Protein AF-A0AAF0UT21-F1 (afdb_monomer_lite)

Structure (mmCIF, N/CA/C/O backbone):
data_AF-A0AAF0UT21-F1
#
_entry.id   AF-A0AAF0UT21-F1
#
loop_
_atom_site.group_PDB
_atom_site.id
_atom_site.type_symbol
_atom_site.label_atom_id
_atom_site.label_alt_id
_atom_site.label_comp_id
_atom_site.label_asym_id
_atom_site.label_entity_id
_atom_site.label_seq_id
_atom_site.pdbx_PDB_ins_code
_atom_site.Cartn_x
_atom_site.Cartn_y
_atom_site.Cartn_z
_atom_site.occupancy
_atom_site.B_iso_or_equiv
_atom_site.auth_seq_id
_atom_site.auth_comp_id
_atom_site.auth_asym_id
_atom_site.auth_atom_id
_atom_site.pdbx_PDB_model_num
ATOM 1 N N . TRP A 1 1 ? 17.737 -11.365 6.503 1.00 51.41 1 TRP A N 1
ATOM 2 C CA . TRP A 1 1 ? 16.904 -10.395 7.242 1.00 51.41 1 TRP A CA 1
ATOM 3 C C . TRP A 1 1 ? 16.272 -9.389 6.284 1.00 51.41 1 TRP A C 1
ATOM 5 O O . TRP A 1 1 ? 16.968 -8.952 5.368 1.00 51.41 1 TRP A O 1
ATOM 15 N N . PRO A 1 2 ? 14.993 -9.020 6.489 1.00 70.19 2 PRO A N 1
ATOM 16 C CA . PRO A 1 2 ? 14.174 -8.218 5.570 1.00 70.19 2 PRO A CA 1
ATOM 17 C C . PRO A 1 2 ? 14.667 -6.789 5.314 1.00 70.19 2 PRO A C 1
ATOM 19 O O . PRO A 1 2 ? 14.126 -6.110 4.449 1.00 70.19 2 PRO A O 1
ATOM 22 N N . TRP A 1 3 ? 15.714 -6.318 6.001 1.00 77.69 3 TRP A N 1
ATOM 23 C CA . TRP A 1 3 ? 16.244 -4.970 5.787 1.00 77.69 3 TRP A CA 1
ATOM 24 C C . TRP A 1 3 ? 16.611 -4.710 4.315 1.00 77.69 3 TRP A C 1
ATOM 26 O O . TRP A 1 3 ? 16.337 -3.639 3.783 1.00 77.69 3 TRP A O 1
ATOM 36 N N . LYS A 1 4 ? 17.140 -5.722 3.611 1.00 79.31 4 LYS A N 1
ATOM 37 C CA . LYS A 1 4 ? 17.476 -5.609 2.183 1.00 79.31 4 LYS A CA 1
ATOM 38 C C . LYS A 1 4 ? 16.249 -5.381 1.292 1.00 79.31 4 LYS A C 1
ATOM 40 O O . LYS A 1 4 ? 16.426 -4.853 0.199 1.00 79.31 4 LYS A O 1
ATOM 45 N N . LEU A 1 5 ? 15.054 -5.788 1.733 1.00 76.81 5 LEU A N 1
ATOM 46 C CA . LEU A 1 5 ? 13.810 -5.662 0.969 1.00 76.81 5 LEU A CA 1
ATOM 47 C C . LEU A 1 5 ? 13.320 -4.217 0.928 1.00 76.81 5 LEU A C 1
ATOM 49 O O . LEU A 1 5 ? 12.803 -3.797 -0.094 1.00 76.81 5 LEU A O 1
ATOM 53 N N . ILE A 1 6 ? 13.505 -3.455 2.010 1.00 83.12 6 ILE A N 1
ATOM 54 C CA . ILE A 1 6 ? 12.943 -2.101 2.134 1.00 83.12 6 ILE A CA 1
ATOM 55 C C . ILE A 1 6 ? 14.034 -1.036 1.984 1.00 83.12 6 ILE A C 1
ATOM 57 O O . ILE A 1 6 ? 13.900 -0.112 1.189 1.00 83.12 6 ILE A O 1
ATOM 61 N N . TRP A 1 7 ? 15.156 -1.188 2.688 1.00 85.38 7 TRP A N 1
ATOM 62 C CA . TRP A 1 7 ? 16.174 -0.138 2.810 1.00 85.38 7 TRP A CA 1
ATOM 63 C C . TRP A 1 7 ? 17.061 0.030 1.570 1.00 85.38 7 TRP A C 1
ATOM 65 O O . TRP A 1 7 ? 17.760 1.029 1.451 1.00 85.38 7 TRP A O 1
ATOM 75 N N . LYS A 1 8 ? 17.058 -0.936 0.640 1.00 86.50 8 LYS A N 1
ATOM 76 C CA . LYS A 1 8 ? 17.800 -0.829 -0.630 1.00 86.50 8 LYS A CA 1
ATOM 77 C C . LYS A 1 8 ? 17.002 -0.166 -1.753 1.00 86.50 8 LYS A C 1
ATOM 79 O O . LYS A 1 8 ? 17.558 0.071 -2.824 1.00 86.50 8 LYS A O 1
ATOM 84 N N . ILE A 1 9 ? 15.707 0.072 -1.555 1.00 87.94 9 ILE A N 1
ATOM 85 C CA . ILE A 1 9 ? 14.860 0.723 -2.554 1.00 87.94 9 ILE A CA 1
ATOM 86 C C . ILE A 1 9 ? 15.059 2.236 -2.419 1.00 87.94 9 ILE A C 1
ATOM 88 O O . ILE A 1 9 ? 15.074 2.758 -1.306 1.00 87.94 9 ILE A O 1
ATOM 92 N N . LYS A 1 10 ? 15.203 2.947 -3.544 1.00 88.25 10 LYS A N 1
ATOM 93 C CA . LYS A 1 10 ? 15.333 4.412 -3.567 1.00 88.25 10 LYS A CA 1
ATOM 94 C C . LYS A 1 10 ? 13.987 5.090 -3.265 1.00 88.25 10 LYS A C 1
ATOM 96 O O . LYS A 1 10 ? 13.341 5.613 -4.160 1.00 88.25 10 LYS A O 1
ATOM 101 N N . LEU A 1 11 ? 13.541 5.028 -2.016 1.00 90.62 11 LEU A N 1
ATOM 102 C CA . LEU A 1 11 ? 12.308 5.656 -1.536 1.00 90.62 11 LEU A CA 1
ATOM 103 C C . LEU A 1 11 ? 12.634 6.808 -0.578 1.00 90.62 11 LEU A C 1
ATOM 105 O O . LEU A 1 11 ? 13.673 6.767 0.088 1.00 90.62 11 LEU A O 1
ATOM 109 N N . PRO A 1 12 ? 11.741 7.805 -0.429 1.00 92.31 12 PRO A N 1
ATOM 110 C CA . PRO A 1 12 ? 11.905 8.816 0.607 1.00 92.31 12 PRO A CA 1
ATOM 111 C C . PRO A 1 12 ? 12.011 8.162 2.001 1.00 92.31 12 PRO A C 1
ATOM 113 O O . PRO A 1 12 ? 11.249 7.229 2.283 1.00 92.31 12 PRO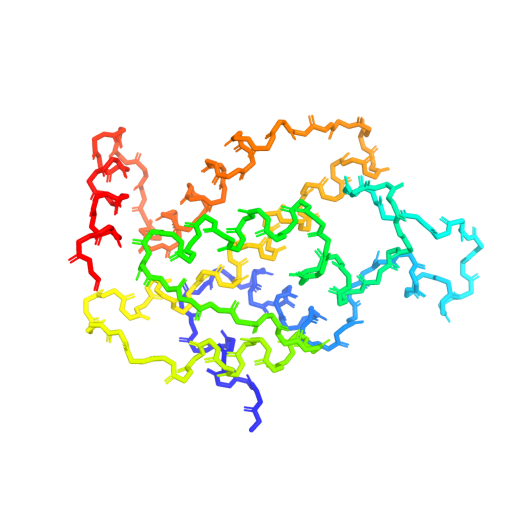 A O 1
ATOM 116 N N . PRO A 1 13 ? 12.873 8.653 2.916 1.00 92.81 13 PRO A N 1
ATOM 117 C CA . PRO A 1 13 ? 13.100 8.021 4.222 1.00 92.81 13 PRO A CA 1
ATOM 118 C C . PRO A 1 13 ? 11.820 7.778 5.033 1.00 92.81 13 PRO A C 1
ATOM 120 O O . PRO A 1 13 ? 11.649 6.725 5.645 1.00 92.81 13 PRO A O 1
ATOM 123 N N . LYS A 1 14 ? 10.863 8.714 4.967 1.00 94.81 14 LYS A N 1
ATOM 124 C CA . LYS A 1 14 ? 9.535 8.582 5.588 1.00 94.81 14 LYS A CA 1
ATOM 125 C C . LYS A 1 14 ? 8.796 7.318 5.131 1.00 94.81 14 LYS A C 1
ATOM 127 O O . LYS A 1 14 ? 8.169 6.646 5.945 1.00 94.81 14 LYS A O 1
ATOM 132 N N . ILE A 1 15 ? 8.879 6.995 3.842 1.00 95.31 15 ILE A N 1
ATOM 133 C CA . ILE A 1 15 ? 8.217 5.834 3.240 1.00 95.31 15 ILE A CA 1
ATOM 134 C C . ILE A 1 15 ? 8.928 4.547 3.649 1.00 95.31 15 ILE A C 1
ATOM 136 O O . ILE A 1 15 ? 8.262 3.579 4.001 1.00 95.31 15 ILE A O 1
ATOM 140 N N . VAL A 1 16 ? 10.264 4.549 3.681 1.00 94.38 16 VAL A N 1
ATOM 141 C CA . VAL A 1 16 ? 11.072 3.415 4.161 1.00 94.38 16 VAL A CA 1
ATOM 142 C C . VAL A 1 16 ? 10.715 3.067 5.610 1.00 94.38 16 VAL A C 1
ATOM 144 O O . VAL A 1 16 ? 10.379 1.918 5.897 1.00 94.38 16 VAL A O 1
ATOM 147 N N . CYS A 1 17 ? 10.694 4.056 6.511 1.00 95.25 17 CYS A N 1
ATOM 148 C CA . CYS A 1 17 ? 10.312 3.861 7.915 1.00 95.25 17 CYS A CA 1
ATOM 149 C C . CYS A 1 17 ? 8.862 3.378 8.072 1.00 95.25 17 CYS A C 1
ATOM 151 O O . CYS A 1 17 ? 8.567 2.523 8.913 1.00 95.25 17 CYS A O 1
ATOM 153 N N . PHE A 1 18 ? 7.948 3.901 7.254 1.00 96.31 18 PHE A N 1
ATOM 154 C CA . PHE A 1 18 ? 6.561 3.452 7.246 1.00 96.31 18 PHE A CA 1
ATOM 155 C C . PHE A 1 18 ? 6.438 1.993 6.783 1.00 96.31 18 PHE A C 1
ATOM 157 O O . PHE A 1 18 ? 5.828 1.189 7.484 1.00 96.31 18 PHE A O 1
ATOM 164 N N . CYS A 1 19 ? 7.057 1.625 5.659 1.00 95.06 19 CYS A N 1
ATOM 165 C CA . CYS A 1 19 ? 7.024 0.255 5.145 1.00 95.06 19 CYS A CA 1
ATOM 166 C C . CYS A 1 19 ? 7.656 -0.722 6.137 1.00 95.06 19 CYS A C 1
ATOM 168 O O . CYS A 1 19 ? 7.141 -1.818 6.328 1.00 95.06 19 CYS A O 1
ATOM 170 N N . TRP A 1 20 ? 8.733 -0.311 6.815 1.00 94.38 20 TRP A N 1
ATOM 171 C CA . TRP A 1 20 ? 9.306 -1.072 7.922 1.00 94.38 20 TRP A CA 1
ATOM 172 C C . TRP A 1 20 ? 8.265 -1.301 9.021 1.00 94.38 20 TRP A C 1
ATOM 174 O O . TRP A 1 20 ? 8.014 -2.434 9.405 1.00 94.38 20 TRP A O 1
ATOM 184 N N . THR A 1 21 ? 7.575 -0.253 9.464 1.00 95.56 21 THR A N 1
ATOM 185 C CA . THR A 1 21 ? 6.507 -0.366 10.470 1.00 95.56 21 THR A CA 1
ATOM 186 C C . THR A 1 21 ? 5.380 -1.311 10.027 1.00 95.56 21 THR A C 1
ATOM 188 O O . THR A 1 21 ? 4.922 -2.131 10.822 1.00 95.56 21 THR A O 1
ATOM 191 N N . ALA A 1 22 ? 4.965 -1.238 8.759 1.00 95.44 22 ALA A N 1
ATOM 192 C CA . ALA A 1 22 ? 3.942 -2.112 8.186 1.00 95.44 22 ALA A CA 1
ATOM 193 C C . ALA A 1 22 ? 4.402 -3.576 8.123 1.00 95.44 22 ALA A C 1
ATOM 195 O O . ALA A 1 22 ? 3.633 -4.476 8.449 1.00 95.44 22 ALA A O 1
ATOM 196 N N . LEU A 1 23 ? 5.669 -3.821 7.775 1.00 93.75 23 LEU A N 1
ATOM 197 C CA . LEU A 1 23 ? 6.257 -5.161 7.713 1.00 93.75 23 LEU A CA 1
ATOM 198 C C . LEU A 1 23 ? 6.228 -5.880 9.068 1.00 93.75 23 LEU A C 1
ATOM 200 O O . LEU A 1 23 ? 6.026 -7.089 9.119 1.00 93.75 23 LEU A O 1
ATOM 204 N N . TYR A 1 24 ? 6.411 -5.133 10.158 1.00 93.50 24 TYR A N 1
ATOM 205 C CA . TYR A 1 24 ? 6.311 -5.646 11.528 1.00 93.50 24 TYR A CA 1
ATOM 206 C C . TYR A 1 24 ? 4.884 -5.603 12.084 1.00 93.50 24 TYR A C 1
ATOM 208 O O . TYR A 1 24 ? 4.692 -5.782 13.285 1.00 93.50 24 TYR A O 1
ATOM 216 N N . GLU A 1 25 ? 3.889 -5.341 11.231 1.00 94.75 25 GLU A N 1
ATOM 217 C CA . GLU A 1 25 ? 2.476 -5.240 11.600 1.00 94.75 25 GLU A CA 1
ATOM 218 C C . GLU A 1 25 ? 2.246 -4.277 12.776 1.00 94.75 25 GLU A C 1
ATOM 220 O O . GLU A 1 25 ? 1.395 -4.501 13.635 1.00 94.75 25 GLU A O 1
ATOM 225 N N . ALA A 1 26 ? 3.027 -3.194 12.829 1.00 95.94 26 ALA A N 1
ATOM 226 C CA . ALA A 1 26 ? 3.073 -2.260 13.949 1.00 95.94 26 ALA A CA 1
ATOM 227 C C . ALA A 1 26 ? 2.374 -0.920 13.659 1.00 95.94 26 ALA A C 1
ATOM 229 O O . ALA A 1 26 ? 2.385 -0.030 14.517 1.00 95.94 26 ALA A O 1
ATOM 230 N N . CYS A 1 27 ? 1.746 -0.752 12.485 1.00 97.06 27 CYS A N 1
ATOM 231 C CA . CYS A 1 27 ? 0.975 0.457 12.188 1.00 97.06 27 CYS A CA 1
ATOM 232 C C . CYS A 1 27 ? -0.197 0.603 13.168 1.00 97.06 27 CYS A C 1
ATOM 234 O O . CYS A 1 27 ? -0.697 -0.380 13.716 1.00 97.06 27 CYS A O 1
ATOM 236 N N . LEU A 1 28 ? -0.649 1.841 13.382 1.00 96.06 28 LEU A N 1
ATOM 237 C CA . LEU A 1 28 ? -1.713 2.191 14.335 1.00 96.06 28 LEU A CA 1
ATOM 238 C C . LEU A 1 28 ? -3.120 1.875 13.794 1.00 96.06 28 LEU A C 1
ATOM 240 O O . LEU A 1 28 ? -4.006 2.732 13.759 1.00 96.06 28 LEU A O 1
ATOM 244 N N . THR A 1 29 ? -3.310 0.640 13.345 1.00 96.62 29 THR A N 1
ATOM 245 C CA . THR A 1 29 ? -4.617 0.051 13.057 1.00 96.62 29 THR A CA 1
ATOM 246 C C . THR A 1 29 ? -5.418 -0.130 14.343 1.00 96.62 29 THR A C 1
ATOM 248 O O . THR A 1 29 ? -4.859 -0.169 15.444 1.00 96.62 29 THR A O 1
ATOM 251 N N . GLN A 1 30 ? -6.739 -0.229 14.224 1.00 96.12 30 GLN A N 1
ATOM 252 C CA . GLN A 1 30 ? -7.612 -0.348 15.390 1.00 96.12 30 GLN A CA 1
ATOM 253 C C . GLN A 1 30 ? -7.323 -1.607 16.225 1.00 96.12 30 GLN A C 1
ATOM 255 O O . GLN A 1 30 ? -7.357 -1.517 17.450 1.00 96.12 30 GLN A O 1
ATOM 260 N N . ASP A 1 31 ? -6.942 -2.741 15.619 1.00 95.81 31 ASP A N 1
ATOM 261 C CA . ASP A 1 31 ? -6.503 -3.927 16.375 1.00 95.81 31 ASP A CA 1
ATOM 262 C C . ASP A 1 31 ? -5.266 -3.648 17.244 1.00 95.81 31 ASP A C 1
ATOM 264 O O . ASP A 1 31 ? -5.192 -4.087 18.389 1.00 95.81 31 ASP A O 1
ATOM 268 N N . ASN A 1 32 ? -4.300 -2.886 16.737 1.00 96.38 32 ASN A N 1
ATOM 269 C CA . ASN A 1 32 ? -3.098 -2.527 17.476 1.00 96.38 32 ASN A CA 1
ATOM 270 C C . ASN A 1 32 ? -3.373 -1.485 18.557 1.00 96.38 32 ASN A C 1
ATOM 272 O O . ASN A 1 32 ? -2.765 -1.540 19.624 1.00 96.38 32 ASN A O 1
ATOM 276 N N . LEU A 1 33 ? -4.304 -0.560 18.322 1.00 95.75 33 LEU A N 1
ATOM 277 C CA . LEU A 1 33 ? -4.775 0.355 19.361 1.00 95.75 33 LEU A CA 1
ATOM 278 C C . LEU A 1 33 ? -5.496 -0.408 20.479 1.00 95.75 33 LEU A C 1
ATOM 280 O O . LEU A 1 33 ? -5.230 -0.152 21.654 1.00 95.75 33 LEU A O 1
ATOM 284 N N . TYR A 1 34 ? -6.315 -1.399 20.123 1.00 93.44 34 TYR A N 1
ATOM 285 C CA . TYR A 1 34 ? -6.965 -2.290 21.079 1.00 93.44 34 TYR A CA 1
ATOM 286 C C . TYR A 1 34 ? -5.944 -3.074 21.916 1.00 93.44 34 TYR A C 1
ATOM 288 O O . TYR A 1 34 ? -5.994 -3.034 23.145 1.00 93.44 34 TYR A O 1
ATOM 296 N N . LYS A 1 35 ? -4.928 -3.683 21.280 1.00 93.06 35 LYS A N 1
ATOM 297 C CA . LYS A 1 35 ? -3.799 -4.341 21.979 1.00 93.06 35 LYS A CA 1
ATOM 298 C C . LYS A 1 35 ? -3.054 -3.387 22.925 1.00 93.06 35 LYS A C 1
ATOM 300 O O . LYS A 1 35 ? -2.509 -3.818 23.937 1.00 93.06 35 LYS A O 1
ATOM 305 N N . ARG A 1 36 ? -3.057 -2.081 22.634 1.00 94.94 36 ARG A N 1
ATOM 306 C CA . ARG A 1 36 ? -2.499 -1.008 23.481 1.00 94.94 36 ARG A CA 1
ATOM 307 C C . ARG A 1 36 ? -3.509 -0.432 24.483 1.00 94.94 36 ARG A C 1
ATOM 309 O O . ARG A 1 36 ? -3.323 0.684 24.964 1.00 94.94 36 ARG A O 1
ATOM 316 N N . LYS A 1 37 ? -4.561 -1.186 24.818 1.00 94.12 37 LYS A N 1
ATOM 317 C CA . LYS A 1 37 ? -5.583 -0.837 25.819 1.00 94.12 37 LYS A CA 1
ATOM 318 C C . LYS A 1 37 ? -6.390 0.424 25.473 1.00 94.12 37 LYS A C 1
ATOM 320 O O . LYS A 1 37 ? -6.864 1.122 26.367 1.00 94.12 37 LYS A O 1
ATOM 325 N N . ARG A 1 38 ? -6.553 0.745 24.183 1.00 93.25 38 ARG A N 1
ATOM 326 C CA . ARG A 1 38 ? -7.525 1.755 23.730 1.00 93.25 38 ARG A CA 1
ATOM 327 C C . ARG A 1 38 ? -8.859 1.078 23.430 1.00 93.25 38 ARG A C 1
ATOM 329 O O . ARG A 1 38 ? -8.903 0.107 22.682 1.00 93.25 38 ARG A O 1
ATOM 336 N N . ILE A 1 39 ? -9.942 1.600 24.000 1.00 88.94 39 ILE A N 1
ATOM 337 C CA . ILE A 1 39 ? -11.295 1.077 23.787 1.00 88.94 39 ILE A CA 1
ATOM 338 C C . ILE A 1 39 ? -11.839 1.698 22.498 1.00 88.94 39 ILE A C 1
ATOM 340 O O . ILE A 1 39 ? -12.219 2.865 22.482 1.00 88.94 39 ILE A O 1
ATOM 344 N N . ILE A 1 40 ? -11.809 0.937 21.404 1.00 90.25 40 ILE A N 1
ATOM 345 C CA . ILE A 1 40 ? -12.268 1.369 20.078 1.00 90.25 40 ILE A CA 1
ATOM 346 C C . ILE A 1 40 ? -13.039 0.211 19.443 1.00 90.25 40 ILE A C 1
ATOM 348 O O . ILE A 1 40 ? -12.607 -0.940 19.521 1.00 90.25 40 ILE A O 1
ATOM 352 N N . VAL A 1 41 ? -14.168 0.512 18.800 1.00 91.88 41 VAL A N 1
ATOM 353 C CA . VAL A 1 41 ? -14.894 -0.469 17.983 1.00 91.88 41 VAL A CA 1
ATOM 354 C C . VAL A 1 41 ? -14.076 -0.756 16.730 1.00 91.88 41 VAL A C 1
ATOM 356 O O . VAL A 1 41 ? -13.782 0.155 15.957 1.00 91.88 41 VAL A O 1
ATOM 359 N N . ASN A 1 42 ? -13.706 -2.019 16.532 1.00 95.19 42 ASN A N 1
ATOM 360 C CA . ASN A 1 42 ? -12.855 -2.401 15.417 1.00 95.19 42 ASN A CA 1
ATOM 361 C C . ASN A 1 42 ? -13.673 -2.643 14.135 1.00 95.19 42 ASN A C 1
ATOM 363 O O . ASN A 1 42 ? -14.369 -3.650 14.006 1.00 95.19 42 ASN A O 1
ATOM 367 N N . ARG A 1 43 ? -13.555 -1.727 13.175 1.00 96.69 43 ARG A N 1
ATOM 368 C CA . ARG A 1 43 ? -14.122 -1.792 11.830 1.00 96.69 43 ARG A CA 1
ATOM 369 C C . ARG A 1 43 ? -13.216 -1.049 10.847 1.00 96.69 43 ARG A C 1
ATOM 371 O O . ARG A 1 43 ? -12.903 0.122 11.034 1.00 96.69 43 ARG A O 1
ATOM 378 N N . CYS A 1 44 ? -12.831 -1.713 9.761 1.00 97.88 44 CYS A N 1
ATOM 379 C CA . CYS A 1 44 ? -11.964 -1.144 8.734 1.00 97.88 44 CYS A CA 1
ATOM 380 C C . CYS A 1 44 ? -12.578 0.106 8.091 1.00 97.88 44 CYS A C 1
ATOM 382 O O . CYS A 1 44 ? -13.632 0.026 7.458 1.00 97.88 44 CYS A O 1
ATOM 384 N N . TYR A 1 45 ? -11.861 1.233 8.161 1.00 97.12 45 TYR A N 1
ATOM 385 C CA . TYR A 1 45 ? -12.301 2.505 7.575 1.00 97.12 45 TYR A CA 1
ATOM 386 C C . TYR A 1 45 ? -12.444 2.472 6.047 1.00 97.12 45 TYR A C 1
ATOM 388 O O . TYR A 1 45 ? -13.163 3.294 5.475 1.00 97.12 45 TYR A O 1
ATOM 396 N N . LEU A 1 46 ? -11.773 1.533 5.374 1.00 97.94 46 LEU A N 1
ATOM 397 C CA . LEU A 1 46 ? -11.803 1.421 3.919 1.00 97.94 46 LEU A CA 1
ATOM 398 C C . LEU A 1 46 ? -13.009 0.623 3.419 1.00 97.94 46 LEU A C 1
ATOM 400 O O . LEU A 1 46 ? -13.847 1.166 2.704 1.00 97.94 46 LEU A O 1
ATOM 404 N N . CYS A 1 47 ? -13.103 -0.661 3.776 1.00 97.25 47 CYS A N 1
ATOM 405 C CA . CYS A 1 47 ? -14.164 -1.533 3.264 1.00 97.25 47 CYS A CA 1
ATOM 406 C C . CYS A 1 47 ? -15.443 -1.488 4.100 1.00 97.25 47 CYS A C 1
ATOM 408 O O . CYS A 1 47 ? -16.489 -1.879 3.595 1.00 97.25 47 CYS A O 1
ATOM 410 N N . GLN A 1 48 ? -15.363 -1.081 5.373 1.00 96.38 48 GLN A N 1
ATOM 411 C CA . GLN A 1 48 ? -16.474 -1.099 6.330 1.00 96.38 48 GLN A CA 1
ATOM 412 C C . GLN A 1 48 ? -17.139 -2.481 6.514 1.00 96.38 48 GLN A C 1
ATOM 414 O O . GLN A 1 48 ? -18.241 -2.564 7.055 1.00 96.38 48 GLN A O 1
ATOM 419 N N . LYS A 1 49 ? -16.488 -3.575 6.097 1.00 96.50 49 LYS A N 1
ATOM 420 C CA . LYS A 1 49 ? -17.047 -4.943 6.086 1.00 96.50 49 LYS A CA 1
ATOM 421 C C . LYS A 1 49 ? -16.383 -5.908 7.071 1.00 96.50 49 LYS A C 1
ATOM 423 O O . LYS A 1 49 ? -16.965 -6.937 7.384 1.00 96.50 49 LYS A O 1
ATOM 428 N N . ALA A 1 50 ? -15.179 -5.599 7.543 1.00 97.38 50 ALA A N 1
ATOM 429 C CA . ALA A 1 50 ? -14.406 -6.461 8.432 1.00 97.38 50 ALA A CA 1
ATOM 430 C C . ALA A 1 50 ? -13.665 -5.637 9.491 1.00 97.38 50 ALA A C 1
ATOM 432 O O . ALA A 1 50 ? -13.561 -4.412 9.375 1.00 97.38 50 ALA A O 1
ATOM 433 N N . ALA A 1 51 ? -13.131 -6.315 10.507 1.00 97.44 51 ALA A N 1
ATOM 434 C CA . ALA A 1 51 ? -12.233 -5.707 11.480 1.00 97.44 51 ALA A CA 1
ATOM 435 C C . ALA A 1 51 ? -10.940 -5.219 10.800 1.00 97.44 51 ALA A C 1
ATOM 437 O O . ALA A 1 51 ? -10.367 -5.888 9.939 1.00 97.44 51 ALA A O 1
ATOM 438 N N . GLU A 1 52 ? -10.472 -4.040 11.192 1.00 97.88 52 GLU A N 1
ATOM 439 C CA . GLU A 1 52 ? -9.187 -3.499 10.785 1.00 97.88 52 GLU A CA 1
ATOM 440 C C . GLU A 1 52 ? -8.039 -4.214 11.505 1.00 97.88 52 GLU A C 1
ATOM 442 O O . GLU A 1 52 ? -7.947 -4.221 12.734 1.00 97.88 52 GLU A O 1
ATOM 447 N N . SER A 1 53 ? -7.122 -4.761 10.716 1.00 98.06 53 SER A N 1
ATOM 448 C CA . SER A 1 53 ? -5.797 -5.216 11.133 1.00 98.06 53 SER A CA 1
ATOM 449 C C . SER A 1 53 ? -4.778 -4.804 10.077 1.00 98.06 53 SER A C 1
ATOM 451 O O . SER A 1 53 ? -5.172 -4.441 8.970 1.00 98.06 53 SER A O 1
ATOM 453 N N . ASN A 1 54 ? -3.477 -4.871 10.371 1.00 97.75 54 ASN A N 1
ATOM 454 C CA . ASN A 1 54 ? -2.442 -4.573 9.367 1.00 97.75 54 ASN A CA 1
ATOM 455 C C . ASN A 1 54 ? -2.599 -5.463 8.120 1.00 97.75 54 ASN A C 1
ATOM 457 O O . ASN A 1 54 ? -2.655 -4.956 7.002 1.00 97.75 54 ASN A O 1
ATOM 461 N N . LYS A 1 55 ? -2.760 -6.778 8.315 1.00 97.62 55 LYS A N 1
ATOM 462 C CA . LYS A 1 55 ? -2.974 -7.748 7.228 1.00 97.62 55 LYS A CA 1
ATOM 463 C C . LYS A 1 55 ? -4.226 -7.431 6.417 1.00 97.62 55 LYS A C 1
ATOM 465 O O . LYS A 1 55 ? -4.176 -7.374 5.192 1.00 97.62 55 LYS A O 1
ATOM 470 N N . HIS A 1 56 ? -5.353 -7.184 7.090 1.00 98.19 56 HIS A N 1
ATOM 471 C CA . HIS A 1 56 ? -6.576 -6.820 6.383 1.00 98.19 56 HIS A CA 1
ATOM 472 C C . HIS A 1 56 ? -6.383 -5.513 5.615 1.00 98.19 56 HIS A C 1
ATOM 474 O O . HIS A 1 56 ? -6.616 -5.476 4.416 1.00 98.19 56 HIS A O 1
ATOM 480 N N . LEU A 1 57 ? -5.902 -4.460 6.272 1.00 98.44 57 LEU A N 1
ATOM 481 C CA . LEU A 1 57 ? -5.765 -3.136 5.681 1.00 98.44 57 LEU A CA 1
ATOM 482 C C . LEU A 1 57 ? -4.878 -3.145 4.429 1.00 98.44 57 LEU A C 1
ATOM 484 O O . LEU A 1 57 ? -5.266 -2.573 3.416 1.00 98.44 57 LEU A O 1
ATOM 488 N N . PHE A 1 58 ? -3.718 -3.802 4.478 1.00 98.25 58 PHE A N 1
ATOM 489 C CA . PHE A 1 58 ? -2.717 -3.726 3.411 1.00 98.25 58 PHE A CA 1
ATOM 490 C C . PHE A 1 58 ? -2.791 -4.847 2.364 1.00 98.25 58 PHE A C 1
ATOM 492 O O . PHE A 1 58 ? -2.216 -4.691 1.286 1.00 98.25 58 PHE A O 1
ATOM 499 N N . LEU A 1 59 ? -3.501 -5.948 2.637 1.00 97.62 59 LEU A N 1
ATOM 500 C CA . LEU A 1 59 ? -3.560 -7.106 1.731 1.00 97.62 59 LEU A CA 1
ATOM 501 C C . LEU A 1 59 ? -4.993 -7.514 1.373 1.00 97.62 59 LEU A C 1
ATOM 503 O O . LEU A 1 59 ? -5.316 -7.652 0.198 1.00 97.62 59 LEU A O 1
ATOM 507 N N . HIS A 1 60 ? -5.858 -7.711 2.372 1.00 97.88 60 HIS A N 1
ATOM 508 C CA . HIS A 1 60 ? -7.145 -8.406 2.177 1.00 97.88 60 HIS A CA 1
ATOM 509 C C . HIS A 1 60 ? -8.373 -7.489 2.111 1.00 97.88 60 HIS A C 1
ATOM 511 O O . HIS A 1 60 ? -9.490 -7.948 1.877 1.00 97.88 60 HIS A O 1
ATOM 517 N N . CYS A 1 61 ? -8.205 -6.194 2.355 1.00 98.38 61 CYS A N 1
ATOM 518 C CA . CYS A 1 61 ? -9.271 -5.214 2.239 1.00 98.38 61 CYS A CA 1
ATOM 519 C C . CYS A 1 61 ? -9.702 -5.117 0.777 1.00 98.38 61 CYS A C 1
ATOM 521 O O . CYS A 1 61 ? -8.856 -5.002 -0.102 1.00 98.38 61 CYS A O 1
ATOM 523 N N . THR A 1 62 ? -11.009 -5.092 0.509 1.00 97.94 62 THR A N 1
ATOM 524 C CA . THR A 1 62 ? -11.528 -5.035 -0.868 1.00 97.94 62 THR A CA 1
ATOM 525 C C . THR A 1 62 ? -11.045 -3.798 -1.629 1.00 97.94 62 THR A C 1
ATOM 527 O O . THR A 1 62 ? -10.781 -3.884 -2.817 1.00 97.94 62 THR A O 1
ATOM 530 N N . VAL A 1 63 ? -10.870 -2.656 -0.951 1.00 98.25 63 VAL A N 1
ATOM 531 C CA . VAL A 1 63 ? -10.304 -1.438 -1.566 1.00 98.25 63 VAL A CA 1
ATOM 532 C C . VAL A 1 63 ? -8.824 -1.631 -1.901 1.00 98.25 63 VAL A C 1
ATOM 534 O O . VAL A 1 63 ? -8.363 -1.210 -2.955 1.00 98.25 63 VAL A O 1
ATOM 537 N N . THR A 1 64 ? -8.074 -2.291 -1.025 1.00 98.38 64 THR A N 1
ATOM 538 C CA . THR A 1 64 ? -6.649 -2.558 -1.240 1.00 98.38 64 THR A CA 1
ATOM 539 C C . THR A 1 64 ? -6.422 -3.6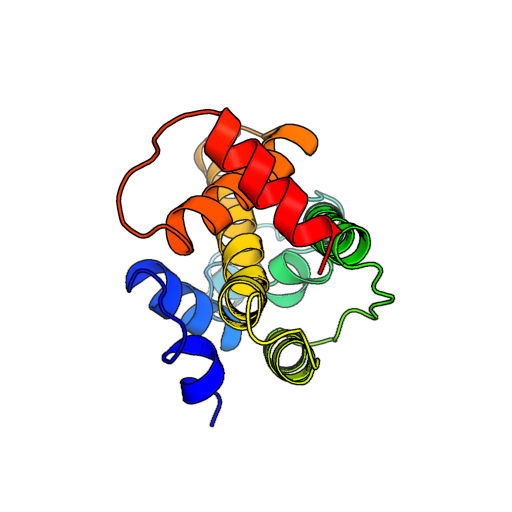02 -2.328 1.00 98.38 64 THR A C 1
ATOM 541 O O . THR A 1 64 ? -5.531 -3.430 -3.157 1.00 98.38 64 THR A O 1
ATOM 544 N N . ALA A 1 65 ? -7.265 -4.635 -2.383 1.00 97.38 65 ALA A N 1
ATOM 545 C CA . ALA A 1 65 ? -7.269 -5.628 -3.450 1.00 97.38 65 ALA A CA 1
ATOM 546 C C . ALA A 1 65 ? -7.442 -4.971 -4.828 1.00 97.38 65 ALA A C 1
ATOM 548 O O . ALA A 1 65 ? -6.759 -5.346 -5.770 1.00 97.38 65 ALA A O 1
ATOM 549 N N . GLU A 1 66 ? -8.266 -3.928 -4.937 1.00 98.00 66 GLU A N 1
ATOM 550 C CA . GLU A 1 66 ? -8.431 -3.170 -6.181 1.00 98.00 66 GLU A CA 1
ATOM 551 C C . GLU A 1 66 ? -7.161 -2.433 -6.633 1.00 98.00 66 GLU A C 1
ATOM 553 O O . GLU A 1 66 ? -6.899 -2.347 -7.835 1.00 98.00 66 GLU A O 1
ATOM 558 N N . LEU A 1 67 ? -6.362 -1.902 -5.700 1.00 98.19 67 LEU A N 1
ATOM 559 C CA . LEU A 1 67 ? -5.071 -1.278 -6.026 1.00 98.19 67 LEU A CA 1
ATOM 560 C C . LEU A 1 67 ? -4.049 -2.329 -6.464 1.00 98.19 67 LEU A C 1
ATOM 562 O O . LEU A 1 67 ? -3.331 -2.115 -7.435 1.00 98.19 67 LEU A O 1
ATOM 566 N N . TRP A 1 68 ? -4.010 -3.472 -5.783 1.00 97.44 68 TRP A N 1
ATOM 567 C CA . TRP A 1 68 ? -3.181 -4.605 -6.183 1.00 97.44 68 TRP A CA 1
ATOM 568 C C . TRP A 1 68 ? -3.560 -5.126 -7.576 1.00 97.44 68 TRP A C 1
ATOM 570 O O . TRP A 1 68 ? -2.697 -5.212 -8.446 1.00 97.44 68 TRP A O 1
ATOM 580 N N . ASN A 1 69 ? -4.853 -5.354 -7.822 1.00 96.25 69 ASN A N 1
ATOM 581 C CA . ASN A 1 69 ? -5.388 -5.808 -9.108 1.00 96.25 69 ASN A CA 1
ATOM 582 C C . ASN A 1 69 ? -5.070 -4.847 -10.253 1.00 96.25 69 ASN A C 1
ATOM 584 O O . ASN A 1 69 ? -4.838 -5.301 -11.371 1.00 96.25 69 ASN A O 1
ATOM 588 N N . MET A 1 70 ? -5.029 -3.535 -9.995 1.00 96.50 70 MET A N 1
ATOM 589 C CA . MET A 1 70 ? -4.587 -2.559 -10.992 1.00 96.50 70 MET A CA 1
ATOM 590 C C . MET A 1 70 ? -3.160 -2.863 -11.457 1.00 96.50 70 MET A C 1
ATOM 592 O O . MET A 1 70 ? -2.935 -2.977 -12.656 1.00 96.50 70 MET A O 1
ATOM 596 N N . PHE A 1 71 ? -2.210 -3.047 -10.536 1.00 95.19 71 PHE A N 1
ATOM 597 C CA . PHE A 1 71 ? -0.836 -3.384 -10.911 1.00 95.19 71 PHE A CA 1
ATOM 598 C C . PHE A 1 71 ? -0.731 -4.781 -11.522 1.00 95.19 71 PHE A C 1
ATOM 600 O O . PHE A 1 71 ? -0.039 -4.939 -12.518 1.00 95.19 71 PHE A O 1
ATOM 607 N N . TYR A 1 72 ? -1.453 -5.779 -11.005 1.00 92.19 72 TYR A N 1
ATOM 608 C CA . TYR A 1 72 ? -1.469 -7.109 -11.626 1.00 92.19 72 TYR A CA 1
ATOM 609 C C . TYR A 1 72 ? -1.938 -7.038 -13.078 1.00 92.19 72 TYR A C 1
ATOM 611 O O . TYR A 1 72 ? -1.307 -7.623 -13.948 1.00 92.19 72 TYR A O 1
ATOM 619 N N . SER A 1 73 ? -2.986 -6.258 -13.348 1.00 92.31 73 SER A N 1
ATOM 620 C CA . SER A 1 73 ? -3.507 -6.065 -14.703 1.00 92.31 73 SER A CA 1
ATOM 621 C C . SER A 1 73 ? -2.514 -5.330 -15.603 1.00 92.31 73 SER A C 1
ATOM 623 O O . SER A 1 73 ? -2.357 -5.720 -16.753 1.00 92.31 73 SER A O 1
ATOM 625 N N . LEU A 1 74 ? -1.820 -4.307 -15.085 1.00 90.25 74 LEU A N 1
ATOM 626 C CA . LEU A 1 74 ? -0.812 -3.555 -15.846 1.00 90.25 74 LEU A CA 1
ATOM 627 C C . LEU A 1 74 ? 0.345 -4.440 -16.323 1.00 90.25 74 LEU A C 1
ATOM 629 O O . LEU A 1 74 ? 0.819 -4.240 -17.431 1.00 90.25 74 LEU A O 1
ATOM 633 N N . PHE A 1 75 ? 0.753 -5.423 -15.518 1.00 87.25 75 PHE A N 1
ATOM 634 C CA . PHE A 1 75 ? 1.863 -6.330 -15.833 1.00 87.25 75 PHE A CA 1
ATOM 635 C C . PHE A 1 75 ? 1.403 -7.713 -16.335 1.00 87.25 75 PHE A C 1
ATOM 637 O O . PHE A 1 75 ? 2.215 -8.626 -16.447 1.00 87.25 75 PHE A O 1
ATOM 644 N N . GLY A 1 76 ? 0.101 -7.921 -16.582 1.00 86.94 76 GLY A N 1
ATOM 645 C CA . GLY A 1 76 ? -0.434 -9.208 -17.053 1.00 86.94 76 GLY A CA 1
ATOM 646 C C . GLY A 1 76 ? -0.246 -10.379 -16.076 1.00 86.94 76 GLY A C 1
ATOM 647 O O . GLY A 1 76 ? -0.013 -11.513 -16.491 1.00 86.94 76 GLY A O 1
ATOM 648 N N . LEU A 1 77 ? -0.314 -10.119 -14.770 1.00 86.62 77 LEU A N 1
ATOM 649 C CA . LEU A 1 77 ? 0.029 -11.079 -13.723 1.00 86.62 77 LEU A CA 1
ATOM 650 C C . LEU A 1 77 ? -1.184 -11.787 -13.136 1.00 86.62 77 LEU A C 1
ATOM 652 O O . LEU A 1 77 ? -2.192 -11.169 -12.804 1.00 86.62 77 LEU A O 1
ATOM 656 N N . SER A 1 78 ? -1.017 -13.083 -12.879 1.00 86.75 78 SER A N 1
ATOM 657 C CA . SER A 1 78 ? -1.891 -13.836 -11.982 1.00 86.75 78 SER A CA 1
ATOM 658 C C . SER A 1 78 ? -1.227 -13.944 -10.614 1.00 86.75 78 SER A C 1
ATOM 660 O O . SER A 1 78 ? -0.167 -14.559 -10.478 1.00 86.75 78 SER A O 1
ATOM 662 N N . TRP A 1 79 ? -1.843 -13.345 -9.596 1.00 88.88 79 TRP A N 1
ATOM 663 C CA . TRP A 1 79 ? -1.285 -13.274 -8.250 1.00 88.88 79 TRP A CA 1
ATOM 664 C C . TRP A 1 79 ? -2.254 -13.814 -7.199 1.00 88.88 79 TRP A C 1
ATOM 666 O O . TRP A 1 79 ? -3.436 -13.478 -7.188 1.00 88.88 79 TRP A O 1
ATOM 676 N N . VAL A 1 80 ? -1.726 -14.601 -6.262 1.00 90.81 80 VAL A N 1
ATOM 677 C CA . VAL A 1 80 ? -2.449 -15.054 -5.070 1.00 90.81 80 VAL A CA 1
ATOM 678 C C . VAL A 1 80 ? -1.919 -14.282 -3.871 1.00 90.81 80 VAL A C 1
ATOM 680 O O . VAL A 1 80 ? -0.733 -14.356 -3.556 1.00 90.81 80 VAL A O 1
ATOM 683 N N . MET A 1 81 ? -2.795 -13.528 -3.205 1.00 94.25 81 MET A N 1
ATOM 684 C CA . MET A 1 81 ? -2.395 -12.673 -2.089 1.00 94.25 81 MET A CA 1
ATOM 685 C C . MET A 1 81 ? -1.891 -13.504 -0.893 1.00 94.25 81 MET A C 1
ATOM 687 O O . MET A 1 81 ? -2.659 -14.325 -0.383 1.00 94.25 81 MET A O 1
ATOM 691 N N . PRO A 1 82 ? -0.652 -13.287 -0.407 1.00 94.62 82 PRO A N 1
ATOM 692 C CA . PRO A 1 82 ? -0.129 -14.003 0.757 1.00 94.62 82 PRO A CA 1
ATOM 693 C C . PRO A 1 82 ? -0.841 -13.646 2.062 1.00 94.62 82 PRO A C 1
ATOM 695 O O . PRO A 1 82 ? -1.587 -12.669 2.134 1.00 94.62 82 PRO A O 1
ATOM 698 N N . HIS A 1 83 ? -0.583 -14.424 3.116 1.00 93.00 83 HIS A N 1
ATOM 699 C CA . HIS A 1 83 ? -1.246 -14.241 4.408 1.00 93.00 83 HIS A CA 1
ATOM 700 C C . HIS A 1 83 ? -0.608 -13.135 5.261 1.00 93.00 83 HIS A C 1
ATOM 702 O O . HIS A 1 83 ? -1.284 -12.496 6.072 1.00 93.00 83 HIS A O 1
ATOM 708 N N . SER A 1 84 ? 0.703 -12.919 5.122 1.00 94.31 84 SER A N 1
ATOM 709 C CA . SER A 1 84 ? 1.431 -11.894 5.871 1.00 94.31 84 SER A CA 1
ATOM 710 C C . SER A 1 84 ? 2.024 -10.822 4.964 1.00 94.31 84 SER A C 1
ATOM 712 O O . SER A 1 84 ? 2.345 -11.047 3.796 1.00 94.31 84 SER A O 1
ATOM 714 N N . ILE A 1 85 ? 2.214 -9.628 5.528 1.00 94.31 85 ILE A N 1
ATOM 715 C CA . ILE A 1 85 ? 2.834 -8.504 4.812 1.00 94.31 85 ILE A CA 1
ATOM 716 C C . ILE A 1 85 ? 4.270 -8.846 4.408 1.00 94.31 85 ILE A C 1
ATOM 718 O O . ILE A 1 85 ? 4.731 -8.476 3.328 1.00 94.31 85 ILE A O 1
ATOM 722 N N . LYS A 1 86 ? 4.976 -9.583 5.267 1.00 92.38 86 LYS A N 1
ATOM 723 C CA . LYS A 1 86 ? 6.328 -10.051 4.990 1.00 92.38 86 LYS A CA 1
ATOM 724 C C . LYS A 1 86 ? 6.368 -10.987 3.785 1.00 92.38 86 LYS A C 1
ATOM 726 O O . LYS A 1 86 ? 7.161 -10.742 2.881 1.00 92.38 86 LYS A O 1
ATOM 731 N N . GLU A 1 87 ? 5.497 -11.994 3.743 1.00 93.06 87 GLU A N 1
ATOM 732 C CA . GLU A 1 87 ? 5.396 -12.899 2.592 1.00 93.06 87 GLU A CA 1
ATOM 733 C C . GLU A 1 87 ? 5.034 -12.143 1.313 1.00 93.06 87 GLU A C 1
ATOM 735 O O . GLU A 1 87 ? 5.607 -12.429 0.266 1.00 93.06 87 GLU A O 1
ATOM 740 N N . ALA A 1 88 ? 4.143 -11.147 1.386 1.00 93.06 88 ALA A N 1
ATOM 741 C CA . ALA A 1 88 ? 3.811 -10.291 0.246 1.00 93.06 88 ALA A CA 1
ATOM 742 C C . ALA A 1 88 ? 5.045 -9.556 -0.303 1.00 93.06 88 ALA A C 1
ATOM 744 O O . ALA A 1 88 ? 5.292 -9.590 -1.505 1.00 93.06 88 ALA A O 1
ATOM 745 N N . TYR A 1 89 ? 5.877 -8.964 0.559 1.00 90.56 89 TYR A N 1
ATOM 746 C CA . TYR A 1 89 ? 7.126 -8.324 0.128 1.00 90.56 89 TYR A CA 1
ATOM 747 C C . TYR A 1 89 ? 8.152 -9.316 -0.431 1.00 90.56 89 TYR A C 1
ATOM 749 O O . TYR A 1 89 ? 8.809 -9.025 -1.433 1.00 90.56 89 TYR A O 1
ATOM 757 N N . GLU A 1 90 ? 8.324 -10.464 0.226 1.00 89.88 90 GLU A N 1
ATOM 758 C CA . GLU A 1 90 ? 9.289 -11.489 -0.181 1.00 89.88 90 GLU A CA 1
ATOM 759 C C . GLU A 1 90 ? 8.915 -12.076 -1.542 1.00 89.88 90 GLU A C 1
ATOM 761 O O . GLU A 1 90 ? 9.727 -12.035 -2.466 1.00 89.88 90 GLU A O 1
ATOM 766 N N . SER A 1 91 ? 7.667 -12.521 -1.695 1.00 91.19 91 SER A N 1
ATOM 767 C CA . SER A 1 91 ? 7.147 -13.045 -2.959 1.00 91.19 91 SER A CA 1
ATOM 768 C C . SER A 1 91 ? 7.214 -12.004 -4.077 1.00 91.19 91 SER A C 1
ATOM 770 O O . SER A 1 91 ? 7.635 -12.340 -5.181 1.00 91.19 91 SER A O 1
ATOM 772 N N . TRP A 1 92 ? 6.896 -10.732 -3.806 1.00 91.38 92 TRP A N 1
ATOM 773 C CA . TRP A 1 92 ? 6.952 -9.671 -4.821 1.00 91.38 92 TRP A CA 1
ATOM 774 C C . TRP A 1 92 ? 8.375 -9.445 -5.341 1.00 91.38 92 TRP A C 1
ATOM 776 O O . TRP A 1 92 ? 8.604 -9.225 -6.532 1.00 91.38 92 TRP A O 1
ATOM 786 N N . CYS A 1 93 ? 9.365 -9.542 -4.451 1.00 86.31 93 CYS A N 1
ATOM 787 C CA . CYS A 1 93 ? 10.774 -9.399 -4.810 1.00 86.31 93 CYS A CA 1
ATOM 788 C C . CYS A 1 93 ? 11.342 -10.607 -5.571 1.00 86.31 93 CYS A C 1
ATOM 790 O O . CYS A 1 93 ? 12.399 -10.471 -6.190 1.00 86.31 93 CYS A O 1
ATOM 792 N N . CYS A 1 94 ? 10.686 -11.769 -5.517 1.00 86.19 94 CYS A N 1
ATOM 793 C CA . CYS A 1 94 ? 11.118 -12.979 -6.219 1.00 86.19 94 CYS A CA 1
ATOM 794 C C . CYS A 1 94 ? 10.779 -12.970 -7.716 1.00 86.19 94 CYS A C 1
ATOM 796 O O . CYS A 1 94 ? 11.369 -13.746 -8.469 1.00 86.19 94 CYS A O 1
ATOM 798 N N . TRP A 1 95 ? 9.866 -12.102 -8.157 1.00 85.25 95 TRP A N 1
ATOM 799 C CA . TRP A 1 95 ? 9.493 -12.006 -9.564 1.00 85.25 95 TRP A CA 1
ATOM 800 C C . TRP A 1 95 ? 10.639 -11.471 -10.424 1.00 85.25 95 TRP A C 1
ATOM 802 O O . TRP A 1 95 ? 11.328 -10.507 -10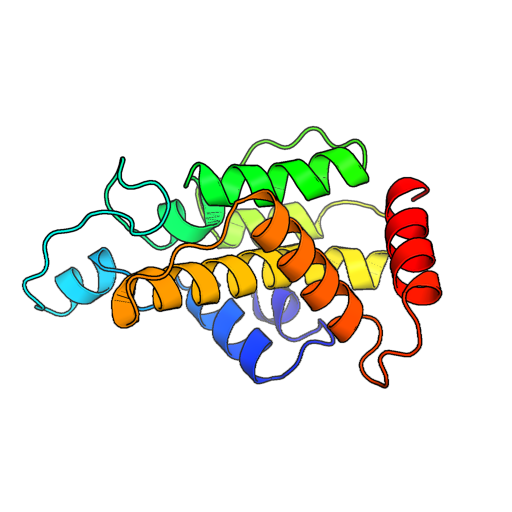.074 1.00 85.25 95 TRP A O 1
ATOM 812 N N . LYS A 1 96 ? 10.846 -12.125 -11.570 1.00 83.69 96 LYS A N 1
ATOM 813 C CA . LYS A 1 96 ? 11.800 -11.685 -12.585 1.00 83.69 96 LYS A CA 1
ATOM 814 C C . LYS A 1 96 ? 11.079 -10.731 -13.524 1.00 83.69 96 LYS A C 1
ATOM 816 O O . LYS A 1 96 ? 10.225 -11.156 -14.288 1.00 83.69 96 LYS A O 1
ATOM 821 N N . VAL A 1 97 ? 11.452 -9.465 -13.442 1.00 85.38 97 VAL A N 1
ATOM 822 C CA . VAL A 1 97 ? 11.024 -8.414 -14.367 1.00 85.38 97 VAL A CA 1
ATOM 823 C C . VAL A 1 97 ? 12.224 -7.900 -15.143 1.00 85.38 97 VAL A C 1
ATOM 825 O O . VAL A 1 97 ? 13.369 -8.073 -14.697 1.00 85.38 97 VAL A O 1
ATOM 828 N N . ASP A 1 98 ? 11.961 -7.252 -16.275 1.00 86.44 98 ASP A N 1
ATOM 829 C CA . ASP A 1 98 ? 13.008 -6.616 -17.059 1.00 86.44 98 ASP A CA 1
ATOM 830 C C . ASP A 1 98 ? 13.824 -5.625 -16.208 1.00 86.44 98 ASP A C 1
ATOM 832 O O . ASP A 1 98 ? 13.337 -4.987 -15.265 1.00 86.44 98 ASP A O 1
ATOM 836 N N . SER A 1 99 ? 15.115 -5.520 -16.521 1.00 85.31 99 S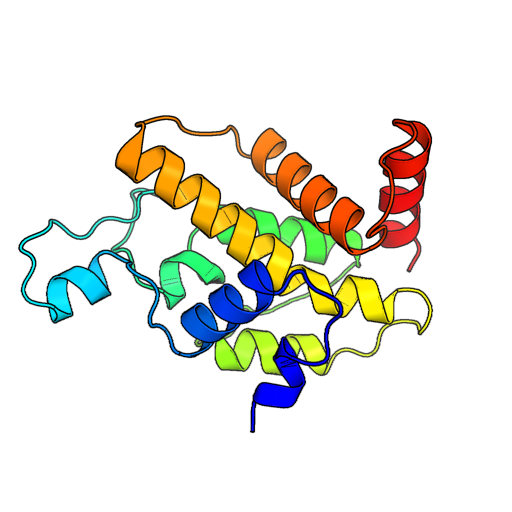ER A N 1
ATOM 837 C CA . SER A 1 99 ? 16.044 -4.658 -15.793 1.00 85.31 99 SER A CA 1
ATOM 838 C C . SER A 1 99 ? 15.638 -3.179 -15.804 1.00 85.31 99 SER A C 1
ATOM 840 O O . SER A 1 99 ? 15.879 -2.493 -14.807 1.00 85.31 99 SER A O 1
ATOM 842 N N . THR A 1 100 ? 14.973 -2.726 -16.870 1.00 84.25 100 THR A N 1
ATOM 843 C CA . THR A 1 100 ? 14.497 -1.349 -17.068 1.00 84.25 100 THR A CA 1
ATOM 844 C C . THR A 1 100 ? 13.427 -0.956 -16.050 1.00 84.25 100 THR A C 1
ATOM 846 O O . THR A 1 100 ? 13.510 0.118 -15.456 1.00 84.25 100 THR A O 1
ATOM 849 N N . ILE A 1 101 ? 12.477 -1.849 -15.751 1.00 86.44 101 ILE A N 1
ATOM 850 C CA . ILE A 1 101 ? 11.389 -1.589 -14.794 1.00 86.44 101 ILE A CA 1
ATOM 851 C C . ILE A 1 101 ? 11.678 -2.108 -13.386 1.00 86.44 101 ILE A C 1
ATOM 853 O O . ILE A 1 101 ? 10.919 -1.840 -12.456 1.00 86.44 101 ILE A O 1
ATOM 857 N N . LYS A 1 102 ? 12.788 -2.824 -13.177 1.00 87.81 102 LYS A N 1
ATOM 858 C CA . LYS A 1 102 ? 13.127 -3.478 -11.902 1.00 87.81 102 LYS A CA 1
ATOM 859 C C . LYS A 1 102 ? 13.095 -2.548 -10.694 1.00 87.81 102 LYS A C 1
ATOM 861 O O . LYS A 1 102 ? 12.775 -2.985 -9.586 1.00 87.81 102 LYS A O 1
ATOM 866 N N . GLN A 1 103 ? 13.476 -1.286 -10.871 1.00 86.94 103 GLN A N 1
ATOM 867 C CA . GLN A 1 103 ? 13.429 -0.312 -9.786 1.00 86.94 103 GLN A CA 1
ATOM 868 C C . GLN A 1 103 ? 11.987 0.102 -9.469 1.00 86.94 103 GLN A C 1
ATOM 870 O O . GLN A 1 103 ? 11.597 0.039 -8.304 1.00 86.94 103 GLN A O 1
ATOM 875 N N . THR A 1 104 ? 11.198 0.445 -10.488 1.00 90.69 104 THR A N 1
ATOM 876 C CA . THR A 1 104 ? 9.770 0.767 -10.361 1.00 90.69 104 THR A CA 1
ATOM 877 C C . THR A 1 104 ? 8.995 -0.394 -9.749 1.00 90.69 104 THR A C 1
ATOM 879 O O . THR A 1 104 ? 8.271 -0.208 -8.774 1.00 90.69 104 THR A O 1
ATOM 882 N N . TRP A 1 105 ? 9.239 -1.612 -10.235 1.00 91.69 105 TRP A N 1
ATOM 883 C CA . TRP A 1 105 ? 8.644 -2.846 -9.734 1.00 91.69 105 TRP A CA 1
ATOM 884 C C . TRP A 1 105 ? 8.782 -2.984 -8.216 1.00 91.69 105 TRP A C 1
ATOM 886 O O . TRP A 1 105 ? 7.809 -3.225 -7.504 1.00 91.69 105 TRP A O 1
ATOM 896 N N . LYS A 1 106 ? 9.989 -2.758 -7.685 1.00 91.44 106 LYS A N 1
ATOM 897 C CA . LYS A 1 106 ? 10.259 -2.848 -6.242 1.00 91.44 106 LYS A CA 1
ATOM 898 C C . LYS A 1 106 ? 9.524 -1.790 -5.417 1.00 91.44 106 LYS A C 1
ATOM 900 O O . LYS A 1 106 ? 9.300 -2.011 -4.231 1.00 91.44 106 LYS A O 1
ATOM 905 N N . MET A 1 107 ? 9.165 -0.651 -6.007 1.00 93.12 107 MET A N 1
ATOM 906 C CA . MET A 1 107 ? 8.476 0.444 -5.315 1.00 93.12 107 MET A CA 1
ATOM 907 C C . MET A 1 107 ? 6.962 0.234 -5.205 1.00 93.12 107 MET A C 1
ATOM 909 O O . MET A 1 107 ? 6.341 0.829 -4.325 1.00 93.12 107 MET A O 1
ATOM 913 N N . ILE A 1 108 ? 6.366 -0.615 -6.048 1.00 95.38 108 ILE A N 1
ATOM 914 C CA . ILE A 1 108 ? 4.908 -0.807 -6.125 1.00 95.38 108 ILE A CA 1
ATOM 915 C C . ILE A 1 108 ? 4.270 -1.158 -4.769 1.00 95.38 108 ILE A C 1
ATOM 917 O O . ILE A 1 108 ? 3.330 -0.460 -4.381 1.00 95.38 108 ILE A O 1
ATOM 921 N N . PRO A 1 109 ? 4.769 -2.137 -3.983 1.00 95.75 109 PRO A N 1
ATOM 922 C CA . PRO A 1 109 ? 4.160 -2.461 -2.692 1.00 95.75 109 PRO A CA 1
ATOM 923 C C . PRO A 1 109 ? 4.157 -1.264 -1.738 1.00 95.75 109 PRO A C 1
ATOM 925 O O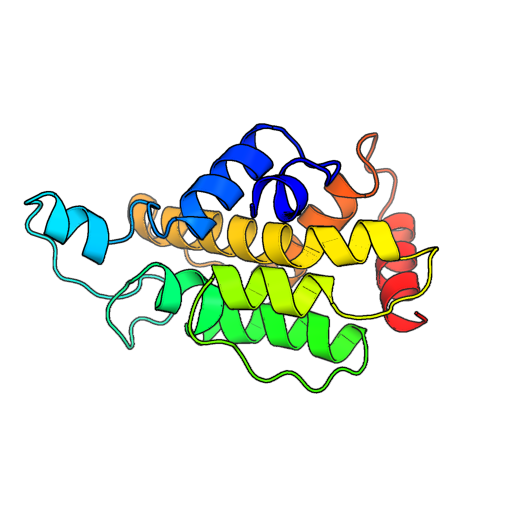 . PRO A 1 109 ? 3.162 -0.999 -1.065 1.00 95.75 109 PRO A O 1
ATOM 928 N N . ALA A 1 110 ? 5.245 -0.486 -1.732 1.00 95.88 110 ALA A N 1
ATOM 929 C CA . ALA A 1 110 ? 5.336 0.725 -0.927 1.00 95.88 110 ALA A CA 1
ATOM 930 C C . ALA A 1 110 ? 4.330 1.793 -1.387 1.00 95.88 110 ALA A C 1
ATOM 932 O O . ALA A 1 110 ? 3.756 2.482 -0.545 1.00 95.88 110 ALA A O 1
ATOM 933 N N . ALA A 1 111 ? 4.089 1.915 -2.697 1.00 96.94 111 ALA A N 1
ATOM 934 C CA . ALA A 1 111 ? 3.146 2.885 -3.255 1.00 96.94 111 ALA A CA 1
ATOM 935 C C . ALA A 1 111 ? 1.712 2.535 -2.855 1.00 96.94 111 ALA A C 1
ATOM 937 O O . ALA A 1 111 ? 0.979 3.398 -2.374 1.00 96.94 111 ALA A O 1
ATOM 938 N N . ILE A 1 112 ? 1.343 1.257 -2.961 1.00 98.00 112 ILE A N 1
ATOM 939 C CA . ILE A 1 112 ? 0.038 0.756 -2.520 1.00 98.00 112 ILE A CA 1
ATOM 940 C C . ILE A 1 112 ? -0.127 1.001 -1.022 1.00 98.00 112 ILE A C 1
ATOM 942 O O . ILE A 1 112 ? -1.093 1.633 -0.600 1.00 98.00 112 ILE A O 1
ATOM 946 N N . PHE A 1 113 ? 0.828 0.553 -0.207 1.00 97.69 113 PHE A N 1
ATOM 947 C CA . PHE A 1 113 ? 0.708 0.640 1.247 1.00 97.69 113 PHE A CA 1
ATOM 948 C C . PHE A 1 113 ? 0.635 2.082 1.728 1.00 97.69 113 PHE A C 1
ATOM 950 O O . PHE A 1 113 ? -0.158 2.399 2.615 1.00 97.69 113 PHE A O 1
ATOM 957 N N . TRP A 1 114 ? 1.432 2.968 1.134 1.00 98.00 114 TRP A N 1
ATOM 958 C CA . TRP A 1 114 ? 1.401 4.379 1.473 1.00 98.00 114 TRP A CA 1
ATOM 959 C C . TRP A 1 114 ? 0.070 5.027 1.086 1.00 98.00 114 TRP A C 1
ATOM 961 O O . TRP A 1 114 ? -0.531 5.700 1.923 1.00 98.00 114 TRP A O 1
ATOM 971 N N . SER A 1 115 ? -0.439 4.778 -0.126 1.00 98.31 115 SER A N 1
ATOM 972 C CA . SER A 1 115 ? -1.748 5.284 -0.559 1.00 98.31 115 SER A CA 1
ATOM 973 C C . SER A 1 115 ? -2.880 4.804 0.347 1.00 98.31 115 SER A C 1
ATOM 975 O O . SER A 1 115 ? -3.696 5.609 0.791 1.00 98.31 115 SER A O 1
ATOM 977 N N . ILE A 1 116 ? -2.889 3.515 0.692 1.00 98.50 116 ILE A N 1
ATOM 978 C CA . ILE A 1 116 ? -3.864 2.911 1.608 1.00 98.50 116 ILE A CA 1
ATOM 979 C C . ILE A 1 116 ? -3.784 3.532 3.000 1.00 98.50 116 ILE A C 1
ATOM 981 O O . ILE A 1 116 ? -4.814 3.852 3.590 1.00 98.50 116 ILE A O 1
ATOM 985 N N . TRP A 1 117 ? -2.577 3.751 3.523 1.00 98.38 117 TRP A N 1
ATOM 986 C CA . TRP A 1 117 ? -2.399 4.375 4.830 1.00 98.38 117 TRP A CA 1
ATOM 987 C C . TRP A 1 117 ? -2.888 5.823 4.857 1.00 98.38 117 TRP A C 1
ATOM 989 O O . TRP A 1 117 ? -3.574 6.218 5.803 1.00 98.38 117 TRP A O 1
ATOM 999 N N . ARG A 1 118 ? -2.581 6.610 3.816 1.00 98.12 118 ARG A N 1
ATOM 1000 C CA . ARG A 1 118 ? -3.094 7.981 3.683 1.00 98.12 118 ARG A CA 1
ATOM 1001 C C . ARG A 1 118 ? -4.615 7.996 3.609 1.00 98.12 118 ARG A C 1
ATOM 1003 O O . ARG A 1 118 ? -5.234 8.708 4.390 1.00 98.12 118 ARG A O 1
ATOM 1010 N N . GLU A 1 119 ? -5.205 7.193 2.727 1.00 98.44 119 GLU A N 1
ATOM 1011 C CA . GLU A 1 119 ? -6.659 7.139 2.545 1.00 98.44 119 GLU A CA 1
ATOM 1012 C C . GLU A 1 119 ? -7.369 6.698 3.827 1.00 98.44 119 GLU A C 1
ATOM 1014 O O . GLU A 1 119 ? -8.344 7.317 4.252 1.00 98.44 119 G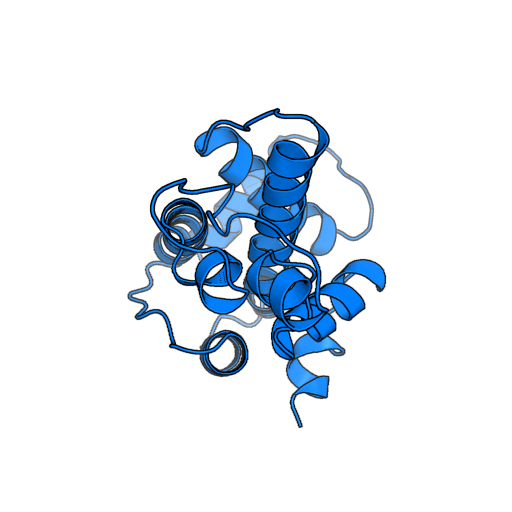LU A O 1
ATOM 1019 N N . ARG A 1 120 ? -6.850 5.664 4.500 1.00 98.06 120 ARG A N 1
ATOM 1020 C CA . ARG A 1 120 ? -7.382 5.201 5.785 1.00 98.06 120 ARG A CA 1
ATOM 1021 C C . ARG A 1 120 ? -7.362 6.321 6.818 1.00 98.06 120 ARG A C 1
ATOM 1023 O O . ARG A 1 120 ? -8.356 6.514 7.513 1.00 98.06 120 ARG A O 1
ATOM 1030 N N . ASN A 1 121 ? -6.254 7.051 6.937 1.00 97.88 121 ASN A N 1
ATOM 1031 C CA . ASN A 1 121 ? -6.149 8.152 7.893 1.00 97.88 121 ASN A CA 1
ATOM 1032 C C . ASN A 1 121 ? -7.071 9.317 7.526 1.00 97.88 121 ASN A C 1
ATOM 1034 O O . ASN A 1 121 ? -7.724 9.850 8.417 1.00 97.88 121 ASN A O 1
ATOM 1038 N N . ARG A 1 122 ? -7.202 9.648 6.237 1.00 97.81 122 ARG A N 1
ATOM 1039 C CA . ARG A 1 122 ? -8.137 10.675 5.764 1.00 97.81 122 ARG A CA 1
ATOM 1040 C C . ARG A 1 122 ? -9.576 10.339 6.158 1.00 97.81 122 ARG A C 1
ATOM 1042 O O . ARG A 1 122 ? -10.265 11.153 6.761 1.00 97.81 122 ARG A O 1
ATOM 1049 N N . ARG A 1 123 ? -10.011 9.096 5.935 1.00 97.31 123 ARG A N 1
ATOM 1050 C CA . ARG A 1 123 ? -11.340 8.633 6.372 1.00 97.31 123 ARG A CA 1
ATOM 1051 C C . ARG A 1 123 ? -11.498 8.622 7.891 1.00 97.31 123 ARG A C 1
ATOM 1053 O O . ARG A 1 123 ? -12.569 8.951 8.384 1.00 97.31 123 ARG A O 1
ATOM 1060 N N . CYS A 1 124 ? -10.454 8.236 8.624 1.00 95.81 124 CYS A N 1
ATOM 1061 C CA . CYS A 1 124 ? -10.478 8.146 10.085 1.00 95.81 124 CYS A CA 1
ATOM 1062 C C . CYS A 1 124 ? -10.558 9.518 10.768 1.00 95.81 124 CYS A C 1
ATOM 1064 O O . CYS A 1 124 ? -11.278 9.654 11.753 1.00 95.81 124 CYS A O 1
ATOM 1066 N N . PHE A 1 125 ? -9.793 10.502 10.292 1.00 96.50 125 PHE A N 1
ATOM 1067 C CA . PHE A 1 125 ? -9.617 11.787 10.977 1.00 96.50 125 PHE A CA 1
ATOM 1068 C C . PHE A 1 125 ? -10.401 12.935 10.341 1.00 96.50 125 PHE A C 1
ATOM 1070 O O . PHE A 1 125 ? -10.772 13.865 11.048 1.00 96.50 125 PHE A O 1
ATOM 1077 N N . GLU A 1 126 ? -10.679 12.867 9.039 1.00 97.00 126 GLU A N 1
ATOM 1078 C CA . GLU A 1 126 ? -11.373 13.930 8.298 1.00 97.00 126 GLU A CA 1
ATOM 1079 C C . GLU A 1 126 ? -12.761 13.488 7.810 1.00 97.00 126 GLU A C 1
ATOM 1081 O O . GLU A 1 126 ? -13.553 14.312 7.366 1.00 97.00 126 GLU A O 1
ATOM 1086 N N . GLY A 1 127 ? -13.074 12.187 7.852 1.00 95.69 127 GLY A N 1
ATOM 1087 C CA . GLY A 1 127 ? -14.340 11.653 7.336 1.00 95.69 127 GLY A CA 1
ATOM 1088 C C . GLY A 1 127 ? -14.466 11.702 5.807 1.00 95.69 127 GLY A C 1
ATOM 1089 O O . GLY A 1 127 ? -15.533 11.414 5.269 1.00 95.69 127 GLY A O 1
ATOM 1090 N N . LEU A 1 128 ? -13.390 12.037 5.087 1.00 95.75 128 LEU A N 1
ATOM 1091 C CA . LEU A 1 128 ? -13.398 12.196 3.632 1.00 95.75 128 LEU A CA 1
ATOM 1092 C C . LEU A 1 128 ? -12.963 10.908 2.925 1.00 95.75 128 LEU A C 1
ATOM 1094 O O . LEU A 1 128 ? -11.826 10.461 3.075 1.00 95.75 128 LEU A O 1
ATOM 1098 N N . SER A 1 129 ? -13.833 10.363 2.072 1.00 96.94 129 SER A N 1
ATOM 1099 C CA . SER A 1 129 ? -13.546 9.189 1.236 1.00 96.94 129 SER A CA 1
ATOM 1100 C C . SER A 1 129 ? -13.183 9.596 -0.189 1.00 96.94 129 SER A C 1
ATOM 1102 O O . SER A 1 129 ? -13.913 10.347 -0.829 1.00 96.94 129 SER A O 1
ATOM 1104 N N . THR A 1 130 ? -12.074 9.075 -0.705 1.00 97.50 130 THR A N 1
ATOM 1105 C CA . THR A 1 130 ? -11.671 9.245 -2.105 1.00 97.50 130 THR A CA 1
ATOM 1106 C C . THR A 1 130 ? -12.357 8.183 -2.975 1.00 97.50 130 THR A C 1
ATOM 1108 O O . THR A 1 130 ? -12.370 7.006 -2.591 1.00 97.50 130 THR A O 1
ATOM 1111 N N . PRO A 1 131 ? -12.932 8.540 -4.140 1.00 97.94 131 PRO A N 1
ATOM 1112 C CA . PRO A 1 131 ? -13.412 7.555 -5.106 1.00 97.94 131 PRO A CA 1
ATOM 1113 C C . PRO A 1 131 ? -12.294 6.600 -5.542 1.00 97.94 131 PRO A C 1
ATOM 1115 O O . PRO A 1 131 ? -11.142 7.003 -5.698 1.00 97.94 131 PRO A O 1
ATOM 1118 N N . LEU A 1 132 ? -12.628 5.329 -5.782 1.00 97.69 132 LEU A N 1
ATOM 1119 C CA . LEU A 1 132 ? -11.625 4.291 -6.054 1.00 97.69 132 LEU A CA 1
ATOM 1120 C C . LEU A 1 132 ? -10.729 4.613 -7.262 1.00 97.69 132 LEU A C 1
ATOM 1122 O O . LEU A 1 132 ? -9.526 4.376 -7.209 1.00 97.69 132 LEU A O 1
ATOM 1126 N N . HIS A 1 133 ? -11.296 5.160 -8.339 1.00 96.62 133 HIS A N 1
ATOM 1127 C CA . HIS A 1 133 ? -10.529 5.524 -9.533 1.00 96.62 133 HIS A CA 1
ATOM 1128 C C . HIS A 1 133 ? -9.520 6.648 -9.241 1.00 96.62 133 HIS A C 1
ATOM 1130 O O . HIS A 1 133 ? -8.372 6.562 -9.670 1.00 96.62 133 HIS A O 1
ATOM 1136 N N . SER A 1 134 ? -9.908 7.658 -8.453 1.00 97.44 134 SER A N 1
ATOM 1137 C CA . SER A 1 134 ? -9.011 8.739 -8.035 1.00 97.44 134 SER A CA 1
ATOM 1138 C C . SER A 1 134 ? -7.913 8.209 -7.113 1.00 97.44 134 SER A C 1
ATOM 1140 O O . SER A 1 134 ? -6.754 8.560 -7.288 1.00 97.44 134 SER A O 1
ATOM 1142 N N . LEU A 1 135 ? -8.237 7.285 -6.200 1.00 98.19 135 LEU A N 1
ATOM 1143 C CA . LEU A 1 135 ? -7.247 6.638 -5.331 1.00 98.19 135 LEU A CA 1
ATOM 1144 C C . LEU A 1 135 ? -6.223 5.810 -6.130 1.00 98.19 135 LEU A C 1
ATOM 1146 O O . LEU A 1 135 ? -5.026 5.847 -5.834 1.00 98.19 135 LEU A O 1
ATOM 1150 N N . LYS A 1 136 ? -6.679 5.077 -7.155 1.00 98.00 136 LYS A N 1
ATOM 1151 C CA . LYS A 1 136 ? -5.814 4.354 -8.102 1.00 98.00 136 LYS A CA 1
ATOM 1152 C C . LYS A 1 136 ? -4.875 5.321 -8.836 1.00 98.00 136 LYS A C 1
ATOM 1154 O O . LYS A 1 136 ? -3.664 5.098 -8.847 1.00 98.00 136 LYS A O 1
ATOM 1159 N N . ALA A 1 137 ? -5.407 6.428 -9.359 1.00 95.88 137 ALA A N 1
ATOM 1160 C CA . ALA A 1 137 ? -4.617 7.468 -10.020 1.00 95.88 137 ALA A CA 1
ATOM 1161 C C . ALA A 1 137 ? -3.588 8.113 -9.074 1.00 95.88 137 ALA A C 1
ATOM 1163 O O . ALA A 1 137 ? -2.414 8.211 -9.418 1.00 95.88 137 ALA A O 1
ATOM 1164 N N . GLU A 1 138 ? -3.980 8.472 -7.848 1.00 95.69 138 GLU A N 1
ATOM 1165 C CA . GLU A 1 138 ? -3.064 8.998 -6.830 1.00 95.69 138 GLU A CA 1
ATOM 1166 C C . GLU A 1 138 ? -1.937 8.017 -6.488 1.00 95.69 138 GLU A C 1
ATOM 1168 O O . GLU A 1 138 ? -0.807 8.438 -6.238 1.00 95.69 138 GLU A O 1
ATOM 1173 N N . CYS A 1 139 ? -2.222 6.712 -6.468 1.00 97.69 139 CYS A N 1
ATOM 1174 C CA . CYS A 1 139 ? -1.214 5.681 -6.240 1.00 97.69 139 CYS A CA 1
ATOM 1175 C C . CYS A 1 139 ? -0.191 5.619 -7.384 1.00 97.69 139 CYS A C 1
ATOM 1177 O O . CYS A 1 139 ? 1.012 5.605 -7.119 1.00 97.69 139 CYS A O 1
ATOM 1179 N N . LEU A 1 140 ? -0.647 5.667 -8.641 1.00 95.50 140 LEU A N 1
ATOM 1180 C CA . LEU A 1 140 ? 0.236 5.740 -9.810 1.00 95.50 140 LEU A CA 1
ATOM 1181 C C . LEU A 1 140 ? 1.069 7.026 -9.818 1.00 95.50 140 LEU A C 1
ATOM 1183 O O . LEU A 1 140 ? 2.273 6.964 -10.052 1.00 95.50 140 LEU A O 1
ATOM 1187 N N . MET A 1 141 ? 0.468 8.172 -9.490 1.00 92.44 141 MET A N 1
ATOM 1188 C CA . MET A 1 141 ? 1.186 9.446 -9.357 1.00 92.44 141 MET A CA 1
ATOM 1189 C C . MET A 1 141 ? 2.241 9.391 -8.248 1.00 92.44 141 MET A C 1
ATOM 1191 O O . MET A 1 141 ? 3.349 9.901 -8.407 1.00 92.44 141 MET A O 1
ATOM 1195 N N . CYS A 1 142 ? 1.924 8.737 -7.128 1.00 93.88 142 CYS A N 1
ATOM 1196 C CA . CYS A 1 142 ? 2.869 8.532 -6.038 1.00 93.88 142 CYS A CA 1
ATOM 1197 C C . CYS A 1 142 ? 4.072 7.700 -6.503 1.00 93.88 142 CYS A C 1
ATOM 1199 O O . CYS A 1 142 ? 5.213 8.102 -6.280 1.00 93.88 142 CYS A O 1
ATOM 1201 N N . LEU A 1 143 ? 3.823 6.588 -7.201 1.00 94.38 143 LEU A N 1
ATOM 1202 C CA . LEU A 1 143 ? 4.870 5.750 -7.783 1.00 94.38 143 LEU A CA 1
ATOM 1203 C C . LEU A 1 143 ? 5.723 6.535 -8.790 1.00 94.38 143 LEU A C 1
ATOM 1205 O O . LEU A 1 143 ? 6.946 6.535 -8.675 1.00 94.38 143 LEU A O 1
ATOM 1209 N N . TYR A 1 144 ? 5.087 7.254 -9.718 1.00 91.81 144 TYR A N 1
ATOM 1210 C CA . TYR A 1 144 ? 5.756 8.102 -10.707 1.00 91.81 144 TYR A CA 1
ATOM 1211 C C . TYR A 1 144 ? 6.693 9.122 -10.049 1.00 91.81 144 TYR A C 1
ATOM 1213 O O . TYR A 1 144 ? 7.847 9.249 -10.455 1.00 91.81 144 TYR A O 1
ATOM 1221 N N . SER A 1 145 ? 6.235 9.794 -8.986 1.00 89.88 145 SER A N 1
ATOM 1222 C CA . SER A 1 145 ? 7.044 10.782 -8.258 1.00 89.88 145 SER A CA 1
ATOM 1223 C C . SER A 1 145 ? 8.284 10.178 -7.586 1.00 89.88 145 SER A C 1
ATOM 1225 O O . SER A 1 145 ? 9.285 10.860 -7.396 1.00 89.88 145 SER A O 1
ATOM 1227 N N . TRP A 1 146 ? 8.238 8.894 -7.217 1.00 91.00 146 TRP A N 1
ATOM 1228 C CA . TRP A 1 146 ? 9.371 8.194 -6.604 1.00 91.00 146 TRP A CA 1
ATOM 1229 C C . TRP A 1 146 ? 10.318 7.567 -7.621 1.00 91.00 146 TRP A C 1
ATOM 1231 O O . TRP A 1 146 ? 11.487 7.343 -7.316 1.00 91.00 146 TRP A O 1
ATOM 1241 N N . VAL A 1 147 ? 9.835 7.265 -8.822 1.00 87.88 147 VAL A N 1
ATOM 1242 C CA . VAL A 1 147 ? 10.708 6.887 -9.938 1.00 87.88 147 VAL A CA 1
ATOM 1243 C C . VAL A 1 147 ? 11.490 8.116 -10.402 1.00 87.88 147 VAL A C 1
ATOM 1245 O O . VAL A 1 147 ? 12.705 8.044 -10.577 1.00 87.88 147 VAL A O 1
ATOM 1248 N N . ASN A 1 148 ? 10.811 9.258 -10.492 1.00 82.44 148 ASN A N 1
ATOM 1249 C CA . ASN A 1 148 ? 11.364 10.532 -10.931 1.00 82.44 148 ASN A CA 1
ATOM 1250 C C . ASN A 1 148 ? 11.584 11.457 -9.731 1.00 82.44 148 ASN A C 1
ATOM 1252 O O . ASN A 1 148 ? 10.929 12.488 -9.647 1.00 82.44 148 ASN A O 1
ATOM 1256 N N . LEU A 1 149 ? 12.479 11.105 -8.792 1.00 69.00 149 LEU A N 1
ATOM 1257 C CA . LEU A 1 149 ? 12.781 11.863 -7.548 1.00 69.00 149 LEU A CA 1
ATOM 1258 C C . LEU A 1 149 ? 13.259 13.332 -7.750 1.00 69.00 149 LEU A C 1
ATOM 1260 O O . LEU A 1 149 ? 13.826 13.934 -6.841 1.00 69.00 149 LEU A O 1
ATOM 1264 N N . SER A 1 150 ? 13.005 13.922 -8.915 1.00 49.38 150 SER A N 1
ATOM 1265 C CA . SER A 1 150 ? 13.195 15.310 -9.318 1.00 49.38 150 SER A CA 1
ATOM 1266 C C . SER A 1 150 ? 12.209 15.669 -10.455 1.00 49.38 150 SER A C 1
ATOM 1268 O O . SER A 1 150 ? 12.265 15.045 -11.509 1.00 49.38 150 SER A O 1
ATOM 1270 N N . TYR A 1 151 ? 11.373 16.693 -10.209 1.00 44.88 151 TYR A N 1
ATOM 1271 C CA . TYR A 1 151 ? 10.438 17.430 -11.092 1.00 44.88 151 TYR A CA 1
ATOM 1272 C C . TYR A 1 151 ? 9.295 16.672 -11.808 1.00 44.88 151 TYR A C 1
ATOM 1274 O O . TYR A 1 151 ? 9.485 15.725 -12.564 1.00 44.88 151 TYR A O 1
ATOM 1282 N N . VAL A 1 152 ? 8.065 17.155 -11.585 1.00 49.06 152 VAL A N 1
ATOM 1283 C CA . VAL A 1 152 ? 6.874 16.814 -12.375 1.00 49.06 152 VAL A CA 1
ATOM 1284 C C . VAL A 1 152 ? 6.826 17.788 -13.543 1.00 49.06 152 VAL A C 1
ATOM 1286 O O . VAL A 1 152 ? 6.354 18.902 -13.356 1.00 49.06 152 VAL A O 1
ATOM 1289 N N . ASP A 1 153 ? 7.270 17.379 -14.727 1.00 55.22 153 ASP A N 1
ATOM 1290 C CA . ASP A 1 153 ? 7.022 18.158 -15.939 1.00 55.22 153 ASP A CA 1
ATOM 1291 C C . ASP A 1 153 ? 6.115 17.370 -16.890 1.00 55.22 153 ASP A C 1
ATOM 1293 O O . ASP A 1 153 ? 6.496 16.340 -17.445 1.00 55.22 153 ASP A O 1
ATOM 1297 N N . SER A 1 154 ? 4.900 17.900 -17.071 1.00 65.69 154 SER A N 1
ATOM 1298 C CA . SER A 1 154 ? 3.842 17.509 -18.023 1.00 65.69 154 SER A CA 1
ATOM 1299 C C . SER A 1 154 ? 3.040 16.217 -17.759 1.00 65.69 154 SER A C 1
ATOM 1301 O O . SER A 1 154 ? 3.540 15.203 -17.270 1.00 65.69 154 SER A O 1
ATOM 1303 N N . LEU A 1 155 ? 1.757 16.254 -18.149 1.00 68.44 155 LEU A N 1
ATOM 1304 C CA . LEU A 1 155 ? 0.863 15.086 -18.209 1.00 68.44 155 LEU A CA 1
ATOM 1305 C C . LEU A 1 155 ? 1.339 14.047 -19.236 1.00 68.44 155 LEU A C 1
ATOM 1307 O O . LEU A 1 155 ? 1.141 12.851 -19.022 1.00 68.44 155 LEU A O 1
ATOM 1311 N N . ASP A 1 156 ? 2.007 14.488 -20.304 1.00 69.81 156 ASP A N 1
ATOM 1312 C CA . ASP A 1 156 ? 2.569 13.608 -21.331 1.00 69.81 156 ASP A CA 1
ATOM 1313 C C . ASP A 1 156 ? 3.641 12.686 -20.745 1.00 69.81 156 ASP A C 1
ATOM 1315 O O . ASP A 1 156 ? 3.639 11.486 -21.012 1.00 69.81 156 ASP A O 1
ATOM 1319 N N . SER A 1 157 ? 4.500 13.205 -19.861 1.00 79.88 157 SER A N 1
ATOM 1320 C CA . SER A 1 157 ? 5.496 12.389 -19.159 1.00 79.88 157 SER A CA 1
ATOM 1321 C C . SER A 1 157 ? 4.852 11.325 -18.261 1.00 79.88 157 SER A C 1
ATOM 1323 O O . SER A 1 157 ? 5.302 10.178 -18.222 1.00 79.88 157 SER A O 1
ATOM 1325 N N . PHE A 1 158 ? 3.749 11.661 -17.581 1.00 80.81 158 PHE A N 1
ATOM 1326 C CA . PHE A 1 158 ? 3.004 10.683 -16.784 1.00 80.81 158 PHE A CA 1
ATOM 1327 C C . PHE A 1 158 ? 2.328 9.617 -17.657 1.00 80.81 158 PHE A C 1
ATOM 1329 O O . PHE A 1 158 ? 2.408 8.430 -17.342 1.00 80.81 158 PHE A O 1
ATOM 1336 N N . SER A 1 159 ? 1.702 10.015 -18.768 1.00 80.62 159 SER A N 1
ATOM 1337 C CA . SER A 1 159 ? 1.089 9.083 -19.722 1.00 80.62 159 SER A CA 1
ATOM 1338 C C . SER A 1 159 ? 2.128 8.122 -20.308 1.00 80.62 159 SER A C 1
ATOM 1340 O O . SER A 1 159 ? 1.936 6.906 -20.275 1.00 80.62 159 SER A O 1
ATOM 1342 N N . ASN A 1 160 ? 3.280 8.649 -20.735 1.00 83.75 160 ASN A N 1
ATOM 1343 C CA . ASN A 1 160 ? 4.410 7.855 -21.220 1.00 83.75 160 ASN A CA 1
ATOM 1344 C C . ASN A 1 160 ? 4.928 6.890 -20.149 1.00 83.75 160 ASN A C 1
ATOM 1346 O O . ASN A 1 160 ? 5.220 5.731 -20.447 1.00 83.75 160 ASN A O 1
ATOM 1350 N N . PHE A 1 161 ? 4.994 7.332 -18.890 1.00 85.44 161 PHE A N 1
ATOM 1351 C CA . PHE A 1 161 ? 5.351 6.456 -17.780 1.00 85.44 161 PHE A CA 1
ATOM 1352 C C . PHE A 1 161 ? 4.356 5.302 -17.631 1.00 85.44 161 PHE A C 1
ATOM 1354 O O . PHE A 1 161 ? 4.780 4.149 -17.609 1.00 85.44 161 PHE A O 1
ATOM 1361 N N . VAL A 1 162 ? 3.049 5.581 -17.576 1.00 83.44 162 VAL A N 1
ATOM 1362 C CA . VAL A 1 162 ? 2.021 4.529 -17.482 1.00 83.44 162 VAL A CA 1
ATOM 1363 C C . VAL A 1 162 ? 2.110 3.581 -18.681 1.00 83.44 162 VAL A C 1
ATOM 1365 O O . VAL A 1 162 ? 2.080 2.368 -18.489 1.00 83.44 162 VAL A O 1
ATOM 1368 N N . GLY A 1 163 ? 2.314 4.111 -19.891 1.00 82.25 163 GLY A N 1
ATOM 1369 C CA . GLY A 1 163 ? 2.540 3.319 -21.102 1.00 82.25 163 GLY A CA 1
ATOM 1370 C C . GLY A 1 163 ? 3.748 2.386 -20.994 1.00 82.25 163 GLY A C 1
ATOM 1371 O O . GLY A 1 163 ? 3.660 1.227 -21.390 1.00 82.25 163 GLY A O 1
ATOM 1372 N N . SER A 1 164 ? 4.848 2.836 -20.382 1.00 83.50 164 SER A N 1
ATOM 1373 C CA . SER A 1 164 ? 6.029 1.985 -20.181 1.00 83.50 164 SER A CA 1
ATOM 1374 C C . SER A 1 164 ? 5.806 0.839 -19.188 1.00 83.50 164 SER A C 1
ATOM 1376 O O . SER A 1 164 ? 6.489 -0.174 -19.287 1.00 83.50 164 SER A O 1
ATOM 1378 N N . LEU A 1 165 ? 4.843 0.957 -18.264 1.00 82.06 165 LEU A N 1
ATOM 1379 C CA . LEU A 1 165 ? 4.470 -0.145 -17.366 1.00 82.06 165 LEU A CA 1
ATOM 1380 C C . LEU A 1 165 ? 3.649 -1.229 -18.071 1.00 82.06 165 LEU A C 1
ATOM 1382 O O . LEU A 1 165 ? 3.724 -2.378 -17.665 1.00 82.06 165 LEU A O 1
ATOM 1386 N N . VAL A 1 166 ? 2.868 -0.863 -19.091 1.00 77.62 166 VAL A N 1
ATOM 1387 C CA . VAL A 1 166 ? 2.013 -1.802 -19.844 1.00 77.62 166 VAL A CA 1
ATOM 1388 C C . VAL A 1 166 ? 2.823 -2.643 -20.835 1.00 77.62 166 VAL A C 1
ATOM 1390 O O . VAL A 1 166 ? 2.435 -3.759 -21.166 1.00 77.62 166 VAL A O 1
ATOM 1393 N N . LEU A 1 167 ? 3.932 -2.101 -21.339 1.00 64.38 167 LEU A N 1
ATOM 1394 C CA . LEU A 1 167 ? 4.765 -2.738 -22.365 1.00 64.38 167 LEU A CA 1
ATOM 1395 C C . LEU A 1 167 ? 5.892 -3.624 -21.800 1.00 64.38 167 LEU A C 1
ATOM 1397 O O . LEU A 1 167 ? 6.670 -4.164 -22.586 1.00 64.38 167 LEU A O 1
ATOM 1401 N N . ALA A 1 168 ? 6.009 -3.734 -20.474 1.00 60.00 168 ALA A N 1
ATOM 1402 C CA . ALA A 1 168 ? 7.112 -4.394 -19.771 1.00 60.00 168 ALA A CA 1
ATOM 1403 C C . ALA A 1 168 ? 6.675 -5.684 -19.068 1.00 60.00 168 ALA A C 1
ATOM 1405 O O . ALA A 1 168 ? 7.506 -6.621 -19.028 1.00 60.00 168 ALA A O 1
#

InterPro domains:
  IPR026960 Reverse transcriptase zinc-binding domain [PF13966] (2-68)

Foldseek 3Di:
DCCCLQVVAQFDVVLSVVLVCLQVQNPPAPVNVVVVVDDDDAAQLQQRPDGDGSQCLLFVPPLLVLLVVVLCVLQVHDDDTDRHSNCNSVVQLPDDDDPVCNSLSSCLSSLSSVLSVVQSVCCVPVVDHDDSVVSSVSSLVSSVCSVVVDDDDDPVSSVVVSVVSNVD

pLDDT: mean 90.5, std 10.26, range [44.88, 98.5]

Radius of gyration: 15.97 Å; chains: 1; bounding box: 35×33×48 Å

Sequence (168 aa):
WPWKLIWKIKLPPKIVCFCWTALYEACLTQDNLYKRKRIIVNRCYLCQKAAESNKHLFLHCTVTAELWNMFYSLFGLSWVMPHSIKEAYESWCCWKVDSTIKQTWKMIPAAIFWSIWRERNRRCFEGLSTPLHSLKAECLMCLYSWVNLSYVDSLDSFSNFVGSLVLA

Secondary structure (DSSP, 8-state):
-THHHHTTS---HHHHHHHHHHHTT-S--HHHHHHTT-------TTTSSS---HHIIIIISHHHHHHHHHHHHHTT------SSHHHHHHHHHHS---TTTHHHHHHHHHHHHHHHHHHHHHHHHT-PPPPHHHHHHHHHHHHHHHHS-S----HHHHHHHHHHHH--

Organism: Solanum verrucosum (NCBI:txid315347)